Protein AF-A0A965WTC2-F1 (afdb_monomer)

Mean predicted aligned error: 6.06 Å

pLDDT: mean 88.78, std 12.08, range [40.94, 98.44]

Sequence (112 aa):
MHPSIHIETEVGKLRSVLLHRPGSELESLTPQFLESMLFEDIPFLESMQTEHDKFASTLRDRGAMVYYLTTLLEEVVEDALIHKVVADYLVDSSPLYSPSLKNIIKEYLYES

Solvent-accessible surface area (backbone atoms only — not comparable to full-atom values): 7037 Å² total; per-residue (Å²): 131,80,82,72,92,82,82,92,64,95,80,60,87,68,58,67,47,81,43,78,80,77,56,70,72,66,75,70,59,49,74,86,52,37,67,77,67,71,51,94,63,87,84,55,63,70,60,53,37,54,51,51,51,52,52,53,47,58,41,42,78,71,65,24,46,80,43,46,52,65,62,55,47,51,66,54,42,69,41,68,68,51,33,50,54,51,44,51,49,53,51,69,72,38,95,69,85,52,68,70,59,44,51,54,52,44,55,52,60,75,75,106

Foldseek 3Di:
DPPPDDDDDPPDQAAEDEDEQDDCVLVVDDPVCCVVVVPPDRDDNVVSNVVVVVVQVVCVVSNHHYHYPVVVVVVQCVPLVSQLVVLLVPLVPDPDPDPVVSVVSSVVSSVD

Nearest PDB structures (foldseek):
  4bof-assembly4_D-2  TM=9.206E-01  e=6.431E-08  Streptococcus pyogenes
  1rxx-assembly1_B  TM=8.103E-01  e=1.738E-04  Pseudomonas aeruginosa
  2aci-assembly2_D  TM=7.208E-01  e=9.928E-05  Pseudomonas aeruginosa
  2aci-assembly3_B  TM=7.972E-01  e=8.234E-04  Pseudomonas aeruginosa
  2abr-assembly1_B  TM=6.542E-01  e=7.737E-04  Pseudomonas aeruginosa

Structure (mmCIF, N/CA/C/O backbone):
data_AF-A0A965WTC2-F1
#
_entry.id   AF-A0A965WTC2-F1
#
loop_
_atom_site.group_PDB
_atom_site.id
_atom_site.type_symbol
_atom_site.label_atom_id
_atom_site.label_alt_id
_atom_site.label_comp_id
_atom_site.label_asym_id
_atom_site.label_entity_id
_atom_site.label_seq_id
_atom_site.pdbx_PDB_ins_code
_atom_site.Cartn_x
_atom_site.Cartn_y
_atom_site.Cartn_z
_atom_site.occupancy
_atom_site.B_iso_or_equiv
_atom_site.auth_seq_id
_atom_site.auth_comp_id
_atom_site.auth_asym_id
_atom_site.auth_atom_id
_atom_site.pdbx_PDB_model_num
ATOM 1 N N . MET A 1 1 ? -21.906 -12.384 -7.942 1.00 40.94 1 MET A N 1
ATOM 2 C CA . MET A 1 1 ? -22.088 -10.924 -7.791 1.00 40.94 1 MET A CA 1
ATOM 3 C C . MET A 1 1 ? -21.074 -10.460 -6.765 1.00 40.94 1 MET A C 1
ATOM 5 O O . MET A 1 1 ? -21.207 -10.849 -5.612 1.00 40.94 1 MET A O 1
ATOM 9 N N . HIS A 1 2 ? -20.044 -9.715 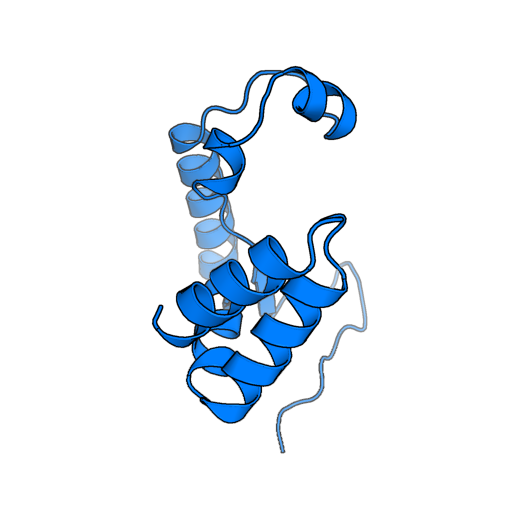-7.170 1.00 51.59 2 HIS A N 1
ATOM 10 C CA . HIS A 1 2 ? -19.239 -8.986 -6.191 1.00 51.59 2 HIS A CA 1
ATOM 11 C C . HIS A 1 2 ? -20.143 -7.926 -5.551 1.00 51.59 2 HIS A C 1
ATOM 13 O O . HIS A 1 2 ? -20.893 -7.277 -6.287 1.00 51.59 2 HIS A O 1
ATOM 19 N N . PRO A 1 3 ? -20.154 -7.772 -4.218 1.00 57.69 3 PRO A N 1
ATOM 20 C CA . PRO A 1 3 ? -20.878 -6.668 -3.613 1.00 57.69 3 PRO A CA 1
ATOM 21 C C . PRO A 1 3 ? -20.280 -5.367 -4.162 1.00 57.69 3 PRO A C 1
ATOM 23 O O . PRO A 1 3 ? -19.067 -5.173 -4.135 1.00 57.69 3 PRO A O 1
ATOM 26 N N . SER A 1 4 ? -21.129 -4.511 -4.726 1.00 79.19 4 SER A N 1
ATOM 27 C CA . SER A 1 4 ? -20.748 -3.175 -5.183 1.00 79.19 4 SER A CA 1
ATOM 28 C C . SER A 1 4 ? -20.109 -2.385 -4.040 1.00 79.19 4 SER A C 1
ATOM 30 O O . SER A 1 4 ? -20.543 -2.512 -2.892 1.00 79.19 4 SER A O 1
ATOM 32 N N . ILE A 1 5 ? -19.127 -1.534 -4.355 1.00 90.44 5 ILE A N 1
ATOM 33 C CA . ILE A 1 5 ? -18.597 -0.553 -3.399 1.00 90.44 5 ILE A CA 1
ATOM 34 C C . ILE A 1 5 ? -19.773 0.267 -2.863 1.00 90.44 5 ILE A C 1
ATOM 36 O O . ILE A 1 5 ? -20.585 0.779 -3.632 1.00 90.44 5 ILE A O 1
ATOM 40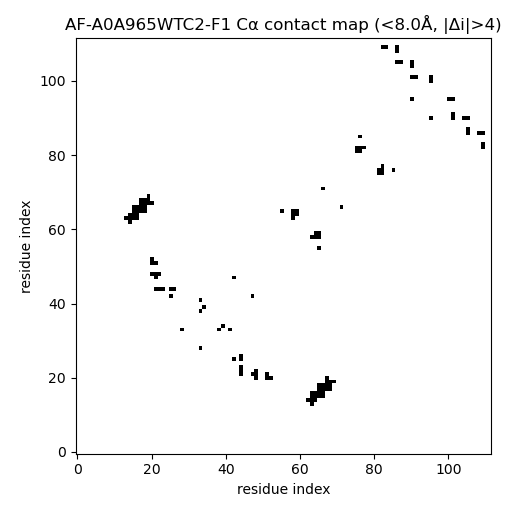 N N . HIS A 1 6 ? -19.881 0.349 -1.540 1.00 91.81 6 HIS A N 1
ATOM 41 C CA . HIS A 1 6 ? -21.024 0.948 -0.867 1.00 91.81 6 HIS A CA 1
ATOM 42 C C . HIS A 1 6 ? -20.544 1.942 0.189 1.00 91.81 6 HIS A C 1
ATOM 44 O O . HIS A 1 6 ? -20.116 1.553 1.277 1.00 91.81 6 HIS A O 1
ATOM 50 N N . ILE A 1 7 ? -20.589 3.225 -0.171 1.00 94.56 7 ILE A N 1
ATOM 51 C CA . ILE A 1 7 ? -20.133 4.352 0.644 1.00 94.56 7 ILE A CA 1
ATOM 52 C C . ILE A 1 7 ? -21.234 5.412 0.593 1.00 94.56 7 ILE A C 1
ATOM 54 O O . ILE A 1 7 ? -21.388 6.098 -0.411 1.00 94.56 7 ILE A O 1
ATOM 58 N N . GLU A 1 8 ? -22.027 5.515 1.658 1.00 94.44 8 GLU A N 1
ATOM 59 C CA . GLU A 1 8 ? -23.166 6.448 1.721 1.00 94.44 8 GLU A CA 1
ATOM 60 C C . GLU A 1 8 ? -22.914 7.638 2.656 1.00 94.44 8 GLU A C 1
ATOM 62 O O . GLU A 1 8 ? -23.603 8.651 2.577 1.00 94.44 8 GLU A O 1
ATOM 67 N N . THR A 1 9 ? -21.939 7.523 3.563 1.00 95.75 9 THR A N 1
ATOM 68 C CA . THR A 1 9 ? -21.664 8.527 4.601 1.00 95.75 9 THR A CA 1
ATOM 69 C C . THR A 1 9 ? -20.181 8.558 4.953 1.00 95.75 9 THR A C 1
ATOM 71 O O . THR A 1 9 ? -19.538 7.509 4.934 1.00 95.75 9 THR A O 1
ATOM 74 N N . GLU A 1 10 ? -19.682 9.706 5.409 1.00 96.00 10 GLU A N 1
ATOM 75 C CA . GLU A 1 10 ? -18.308 9.860 5.920 1.00 96.00 10 GLU A CA 1
ATOM 76 C C . GLU A 1 10 ? -18.165 9.541 7.422 1.00 96.00 10 GLU A C 1
ATOM 78 O O . GLU A 1 10 ? -17.058 9.337 7.910 1.00 96.00 10 GLU A O 1
ATOM 83 N N . VAL A 1 11 ? -19.279 9.477 8.165 1.00 95.56 11 VAL A N 1
ATOM 84 C CA . VAL A 1 11 ? -19.296 9.312 9.638 1.00 95.56 11 VAL A CA 1
ATOM 85 C C . VAL A 1 11 ? -19.970 8.024 10.122 1.00 95.56 11 VAL A C 1
ATOM 87 O O . VAL A 1 11 ? -19.983 7.735 11.318 1.00 95.56 11 VAL A O 1
ATOM 90 N N . GLY A 1 12 ? -20.574 7.257 9.213 1.00 94.38 12 GLY A N 1
ATOM 91 C CA . GLY A 1 12 ? -21.220 5.987 9.528 1.00 94.38 12 GLY A CA 1
ATOM 92 C C . GLY A 1 12 ? -20.225 4.906 9.952 1.00 94.38 12 GLY A C 1
ATOM 93 O O . GLY A 1 12 ? -19.007 5.069 9.890 1.00 94.38 12 GLY A O 1
ATOM 94 N N . LYS A 1 13 ? -20.748 3.755 10.388 1.00 95.19 13 LYS A N 1
ATOM 95 C CA . LYS A 1 13 ? -19.902 2.639 10.826 1.00 95.19 13 LYS A CA 1
ATOM 96 C C . LYS A 1 13 ? -19.040 2.130 9.665 1.00 95.19 13 LYS A C 1
ATOM 98 O O . LYS A 1 13 ? -19.559 1.527 8.728 1.00 95.19 13 LYS A O 1
ATOM 103 N N . LEU A 1 14 ? -17.725 2.305 9.779 1.00 96.56 14 LEU A N 1
ATOM 104 C CA . LEU A 1 14 ? -16.754 1.792 8.817 1.00 96.56 14 LEU A CA 1
ATOM 105 C C . LEU A 1 14 ? -16.770 0.256 8.810 1.00 96.56 14 LEU A C 1
ATOM 107 O O . LEU A 1 14 ? -16.563 -0.381 9.843 1.00 96.56 14 LEU A O 1
ATOM 111 N N . ARG A 1 15 ? -17.036 -0.340 7.643 1.00 96.06 15 ARG A N 1
ATOM 112 C CA . ARG A 1 15 ? -17.078 -1.805 7.457 1.00 96.06 15 ARG A CA 1
ATOM 113 C C . ARG A 1 15 ? -15.821 -2.336 6.776 1.00 96.06 15 ARG A C 1
ATOM 115 O O . ARG A 1 15 ? -15.348 -3.415 7.121 1.00 96.06 15 ARG A O 1
ATOM 122 N N . SER A 1 16 ? -15.286 -1.574 5.830 1.00 96.31 16 SER A N 1
ATOM 123 C CA . SER A 1 16 ? -14.124 -1.936 5.026 1.00 96.31 16 SER A CA 1
ATOM 124 C C . SER A 1 16 ? -13.321 -0.691 4.692 1.00 96.31 16 SER A C 1
ATOM 126 O O . SER A 1 16 ? -13.903 0.376 4.503 1.00 96.31 16 SER A O 1
ATOM 128 N N . VAL A 1 17 ? -12.004 -0.831 4.613 1.00 97.06 17 VAL A N 1
ATOM 129 C CA . VAL A 1 17 ? -11.076 0.256 4.298 1.00 97.06 17 VAL A CA 1
ATOM 130 C C . VAL A 1 17 ? -9.907 -0.287 3.489 1.00 97.06 17 VAL A C 1
ATOM 132 O O . VAL A 1 17 ? -9.444 -1.398 3.744 1.00 97.06 17 VAL A O 1
ATOM 135 N N . LEU A 1 18 ? -9.450 0.492 2.513 1.00 97.50 18 LEU A N 1
ATOM 136 C CA . LEU A 1 18 ? -8.260 0.210 1.720 1.00 97.50 18 LEU A CA 1
ATOM 137 C C . LEU A 1 18 ? -7.121 1.103 2.209 1.00 97.50 18 LEU A C 1
ATOM 139 O O . LEU A 1 18 ? -7.292 2.319 2.276 1.00 97.50 18 LEU A O 1
ATOM 143 N N . LEU A 1 19 ? -5.984 0.504 2.546 1.00 98.12 19 LEU A N 1
ATOM 144 C CA . LEU A 1 19 ? -4.777 1.198 2.983 1.00 98.12 19 LEU A CA 1
ATOM 145 C C . LEU A 1 19 ? -3.606 0.880 2.047 1.00 98.12 19 LEU A C 1
ATOM 147 O O . LEU A 1 19 ? -3.554 -0.186 1.436 1.00 98.12 19 LEU A O 1
ATOM 151 N N . HIS A 1 20 ? -2.633 1.782 1.976 1.00 96.94 20 HIS A N 1
ATOM 152 C CA . HIS A 1 20 ? -1.327 1.522 1.373 1.00 96.94 20 HIS A CA 1
ATOM 153 C C . HIS A 1 20 ? -0.279 1.594 2.478 1.00 96.94 20 HIS A C 1
ATOM 155 O O . HIS A 1 20 ? -0.125 2.640 3.109 1.00 96.94 20 HIS A O 1
ATOM 161 N N . ARG A 1 21 ? 0.397 0.474 2.755 1.00 95.81 21 ARG A N 1
ATOM 162 C CA . ARG A 1 21 ? 1.456 0.441 3.768 1.00 95.81 21 ARG A CA 1
ATOM 163 C C . ARG A 1 21 ? 2.720 1.047 3.153 1.00 95.81 21 ARG A C 1
ATOM 165 O O . ARG A 1 21 ? 3.128 0.553 2.107 1.00 95.81 21 ARG A O 1
ATOM 172 N N . PRO A 1 22 ? 3.361 2.037 3.798 1.00 92.88 22 PRO A N 1
ATOM 173 C CA . PRO A 1 22 ? 4.615 2.592 3.303 1.00 92.88 22 PRO A CA 1
ATOM 174 C C . PRO A 1 22 ? 5.690 1.515 3.106 1.00 92.88 22 PRO A C 1
ATOM 176 O O . PRO A 1 22 ? 5.948 0.718 4.018 1.00 92.88 22 PRO A O 1
ATOM 179 N N . GLY A 1 23 ? 6.322 1.500 1.938 1.00 91.38 23 GLY A N 1
ATOM 180 C CA . GLY A 1 23 ? 7.388 0.571 1.567 1.00 91.38 23 GLY A CA 1
ATOM 181 C C . GLY A 1 23 ? 8.680 1.266 1.130 1.00 91.38 23 GLY A C 1
ATOM 182 O O . GLY A 1 23 ? 8.937 2.431 1.448 1.00 91.38 23 GLY A O 1
ATOM 183 N N . SER A 1 24 ? 9.513 0.524 0.397 1.00 87.75 24 SER A N 1
ATOM 184 C CA . SER A 1 24 ? 10.816 0.982 -0.106 1.00 87.75 24 SER A CA 1
ATOM 185 C C . SER A 1 24 ? 10.717 2.139 -1.105 1.00 87.75 24 SER A C 1
ATOM 187 O O . SER A 1 24 ? 11.722 2.797 -1.389 1.00 87.75 24 SER A O 1
ATOM 189 N N . GLU A 1 25 ? 9.517 2.465 -1.594 1.00 85.56 25 GLU A N 1
ATOM 190 C CA . GLU A 1 25 ? 9.282 3.683 -2.365 1.00 85.56 25 GLU A CA 1
ATOM 191 C C . GLU A 1 25 ? 9.703 4.942 -1.594 1.00 85.56 25 GLU A C 1
ATOM 193 O O . GLU A 1 25 ? 10.182 5.894 -2.209 1.00 85.56 25 GLU A O 1
ATOM 198 N N . LEU A 1 26 ? 9.605 4.928 -0.258 1.00 80.62 26 LEU A N 1
ATOM 199 C CA . LEU A 1 26 ? 10.042 6.046 0.578 1.00 80.62 26 LEU A CA 1
ATOM 200 C C . LEU A 1 26 ? 11.567 6.141 0.706 1.00 80.62 26 LEU A C 1
ATOM 202 O O . LEU A 1 26 ? 12.090 7.237 0.885 1.00 80.62 26 LEU A O 1
ATOM 206 N N . GLU A 1 27 ? 12.294 5.029 0.570 1.00 77.38 27 GLU A N 1
ATOM 207 C CA . GLU A 1 27 ? 13.767 5.030 0.560 1.00 77.38 27 GLU A CA 1
ATOM 208 C C . GLU A 1 27 ? 14.325 5.609 -0.745 1.00 77.38 27 GLU A C 1
ATOM 210 O O . GLU A 1 27 ? 15.431 6.145 -0.780 1.00 77.38 27 GLU A O 1
ATOM 215 N N . SER A 1 28 ? 13.539 5.534 -1.821 1.00 74.31 28 SER A N 1
ATOM 216 C CA . SER A 1 28 ? 13.895 6.073 -3.138 1.00 74.31 28 SER A CA 1
ATOM 217 C C . SER A 1 28 ? 13.653 7.586 -3.253 1.00 74.31 28 SER A C 1
ATOM 219 O O . SER A 1 28 ? 13.950 8.187 -4.291 1.00 74.31 28 SER A O 1
ATOM 221 N N . LEU A 1 29 ? 13.123 8.228 -2.204 1.00 71.50 29 LEU A N 1
ATOM 222 C CA . LEU A 1 29 ? 12.867 9.664 -2.186 1.00 71.50 29 LEU A CA 1
ATOM 223 C C . LEU A 1 29 ? 14.165 10.450 -2.014 1.00 71.50 29 LEU A C 1
ATOM 225 O O . LEU A 1 29 ? 14.765 10.506 -0.944 1.00 71.50 29 LEU A O 1
ATOM 229 N N . THR A 1 30 ? 14.586 11.127 -3.078 1.00 68.81 30 THR A N 1
ATOM 230 C CA . THR A 1 30 ? 15.670 12.113 -2.989 1.00 68.81 30 THR A CA 1
ATOM 231 C C . THR A 1 30 ? 15.157 13.443 -2.412 1.00 68.81 30 THR A C 1
ATOM 233 O O . THR A 1 30 ? 13.995 13.781 -2.655 1.00 68.81 30 THR A O 1
ATOM 236 N N . PRO A 1 31 ? 16.001 14.260 -1.749 1.00 65.94 31 PRO A N 1
ATOM 237 C CA . PRO A 1 31 ? 15.585 15.514 -1.102 1.00 65.94 31 PRO A CA 1
ATOM 238 C C . PRO A 1 31 ? 14.793 16.484 -1.989 1.00 65.94 31 PRO A C 1
ATOM 240 O O . PRO A 1 31 ? 13.820 17.077 -1.543 1.00 65.94 31 PRO A O 1
ATOM 243 N N . GLN A 1 32 ? 15.144 16.579 -3.272 1.00 64.94 32 GLN A N 1
ATOM 244 C CA . GLN A 1 32 ? 14.434 17.398 -4.265 1.00 64.94 32 GLN A CA 1
ATOM 245 C C . GLN A 1 32 ? 12.969 16.975 -4.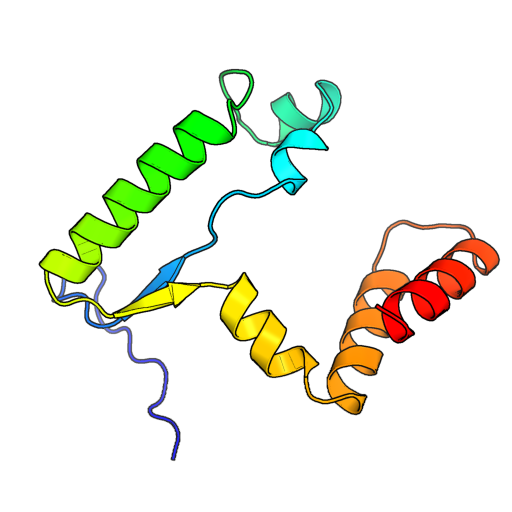509 1.00 64.94 32 GLN A C 1
ATOM 247 O O . GLN A 1 32 ? 12.174 17.787 -4.968 1.00 64.94 32 GLN A O 1
ATOM 252 N N . PHE A 1 33 ? 12.604 15.721 -4.213 1.00 64.88 33 PHE A N 1
ATOM 253 C CA . PHE A 1 33 ? 11.224 15.233 -4.301 1.00 64.88 33 PHE A CA 1
ATOM 254 C C . PHE A 1 33 ? 10.477 15.342 -2.963 1.00 64.88 33 PHE A C 1
ATOM 256 O O . PHE A 1 33 ? 9.252 15.451 -2.980 1.00 64.88 33 PHE A O 1
ATOM 263 N N . LEU A 1 34 ? 11.182 15.385 -1.822 1.00 63.53 34 LEU A N 1
ATOM 264 C CA . LEU A 1 34 ? 10.566 15.519 -0.492 1.00 63.53 34 LEU A CA 1
ATOM 265 C C . LEU A 1 34 ? 9.764 16.820 -0.350 1.00 63.53 34 LEU A C 1
ATOM 267 O O . LEU A 1 34 ? 8.619 16.771 0.095 1.00 63.53 34 LEU A O 1
ATOM 271 N N . GLU A 1 35 ? 10.306 17.953 -0.817 1.00 62.34 35 GLU A N 1
ATOM 272 C CA . GLU A 1 35 ? 9.595 19.245 -0.794 1.00 62.34 35 GLU A CA 1
ATOM 273 C C . GLU A 1 35 ? 8.293 19.201 -1.612 1.00 62.34 35 GLU A C 1
ATOM 275 O O . GLU A 1 35 ? 7.270 19.743 -1.198 1.00 62.34 35 GLU A O 1
ATOM 280 N N . SER A 1 36 ? 8.294 18.504 -2.754 1.00 62.94 36 SER A N 1
ATOM 281 C CA . SER A 1 36 ? 7.091 18.348 -3.585 1.00 62.94 36 SER A CA 1
ATOM 282 C C . SER A 1 36 ? 6.059 17.373 -3.012 1.00 62.94 36 SER A C 1
ATOM 284 O O . SER A 1 36 ? 4.893 17.426 -3.397 1.00 62.94 36 SER A O 1
ATOM 286 N N . MET A 1 37 ? 6.472 16.502 -2.088 1.00 64.12 37 MET A N 1
ATOM 287 C CA . MET A 1 37 ? 5.597 15.543 -1.411 1.00 64.12 37 MET A CA 1
ATOM 288 C C . MET A 1 37 ? 5.002 16.084 -0.105 1.00 64.12 37 MET A C 1
ATOM 290 O O . MET A 1 37 ? 4.307 15.345 0.588 1.00 64.12 37 MET A O 1
ATOM 294 N N . LEU A 1 38 ? 5.227 17.370 0.206 1.00 66.31 38 LEU A N 1
ATOM 295 C CA . LEU A 1 38 ? 4.713 18.047 1.403 1.00 66.31 38 LEU A CA 1
ATOM 296 C C . LEU A 1 38 ? 5.142 17.371 2.720 1.00 66.31 38 LEU A C 1
ATOM 298 O O . LEU A 1 38 ? 4.461 17.511 3.735 1.00 66.31 38 LEU A O 1
ATOM 302 N N . PHE A 1 39 ? 6.262 16.642 2.720 1.00 67.62 39 PHE A N 1
ATOM 303 C CA . PHE A 1 39 ? 6.836 16.117 3.955 1.00 67.62 39 PHE A CA 1
ATOM 304 C C . PHE A 1 39 ? 7.556 17.243 4.699 1.00 67.62 39 PHE A C 1
ATOM 306 O O . PHE A 1 39 ? 8.437 17.895 4.143 1.00 67.62 39 PHE A O 1
ATOM 313 N N . GLU A 1 40 ? 7.178 17.462 5.959 1.00 65.38 40 GLU A N 1
ATOM 314 C CA . GLU A 1 40 ? 7.819 18.461 6.824 1.00 65.38 40 GLU A CA 1
ATOM 315 C C . GLU A 1 40 ? 9.224 18.023 7.279 1.00 65.38 40 GLU A C 1
ATOM 317 O O . GLU A 1 40 ? 10.069 18.875 7.533 1.00 65.38 40 GLU A O 1
ATOM 322 N N . ASP A 1 41 ? 9.484 16.710 7.328 1.00 70.44 41 ASP A N 1
ATOM 323 C CA . ASP A 1 41 ? 10.748 16.104 7.760 1.00 70.44 41 ASP A CA 1
ATOM 324 C C . ASP A 1 41 ? 11.087 14.838 6.950 1.00 70.44 41 ASP A C 1
ATOM 326 O O . ASP A 1 41 ? 10.243 14.273 6.249 1.00 70.44 41 ASP A O 1
ATOM 330 N N . ILE A 1 42 ? 12.339 14.371 7.051 1.00 71.62 42 ILE A N 1
ATOM 331 C CA . ILE A 1 42 ? 12.803 13.153 6.368 1.00 71.62 42 ILE A CA 1
ATOM 332 C C . ILE A 1 42 ? 12.028 11.931 6.901 1.00 71.62 42 ILE A C 1
ATOM 334 O O . ILE A 1 42 ? 12.079 11.657 8.104 1.00 71.62 42 ILE A O 1
ATOM 338 N N . PRO A 1 43 ? 11.353 11.155 6.032 1.00 72.75 43 PRO A N 1
ATOM 339 C CA . PRO A 1 43 ? 10.583 9.994 6.455 1.00 72.75 43 PRO A CA 1
ATOM 340 C C . PRO A 1 43 ? 11.498 8.900 7.016 1.00 72.75 43 PRO A C 1
ATOM 342 O O . PRO A 1 43 ? 12.436 8.452 6.357 1.00 72.75 43 PRO A O 1
ATOM 345 N N . PHE A 1 44 ? 11.199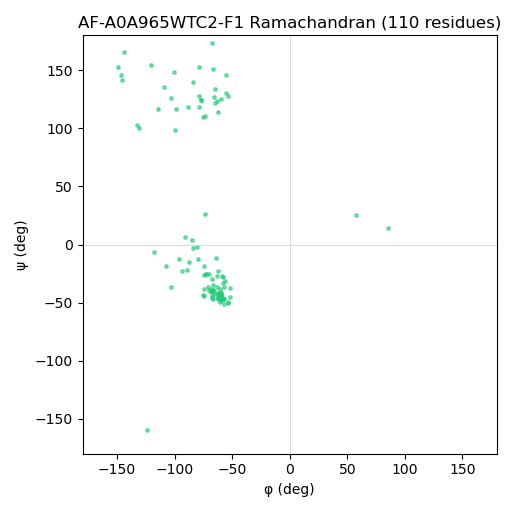 8.422 8.227 1.00 85.31 44 PHE A N 1
ATOM 346 C CA . PHE A 1 44 ? 11.839 7.235 8.792 1.00 85.31 44 PHE A CA 1
ATOM 347 C C . PHE A 1 44 ? 10.924 6.020 8.613 1.00 85.31 44 PHE A C 1
ATOM 349 O O . PHE A 1 44 ? 9.978 5.819 9.382 1.00 85.31 44 PHE A O 1
ATOM 356 N N . LEU A 1 45 ? 11.208 5.224 7.575 1.00 87.94 45 LEU A N 1
ATOM 357 C CA . LEU A 1 45 ? 10.332 4.153 7.090 1.00 87.94 45 LEU A CA 1
ATOM 358 C C . LEU A 1 45 ? 9.896 3.180 8.195 1.00 87.94 45 LEU A C 1
ATOM 360 O O . LEU A 1 45 ? 8.711 2.873 8.297 1.00 87.94 45 LEU A O 1
ATOM 364 N N . GLU A 1 46 ? 10.816 2.736 9.054 1.00 90.81 46 GLU A N 1
ATOM 365 C CA . GLU A 1 46 ? 10.505 1.791 10.137 1.00 90.81 46 GLU A CA 1
ATOM 366 C C . GLU A 1 46 ? 9.473 2.359 11.126 1.00 90.81 46 GLU A C 1
ATOM 368 O O . GLU A 1 46 ? 8.516 1.676 11.510 1.00 90.81 46 GLU A O 1
ATOM 373 N N . SER A 1 47 ? 9.615 3.632 11.510 1.00 90.50 47 SER A N 1
ATOM 374 C CA . SER A 1 47 ? 8.645 4.282 12.397 1.00 90.50 47 SER A CA 1
ATOM 375 C C . SER A 1 47 ? 7.303 4.489 11.702 1.00 90.50 47 SER A C 1
ATOM 377 O O . SER A 1 47 ? 6.265 4.223 12.307 1.00 90.50 47 SER A O 1
ATOM 379 N N . MET A 1 48 ? 7.303 4.896 10.429 1.00 91.12 48 MET A N 1
ATOM 380 C CA . MET A 1 48 ? 6.069 5.073 9.652 1.00 91.12 48 MET A CA 1
ATOM 381 C C . MET A 1 48 ? 5.309 3.756 9.489 1.00 91.12 48 MET A C 1
ATOM 383 O O . MET A 1 48 ? 4.092 3.715 9.652 1.00 91.12 48 MET A O 1
ATOM 387 N N . GLN A 1 49 ? 6.023 2.663 9.225 1.00 95.00 49 GLN A N 1
ATOM 388 C CA . GLN A 1 49 ? 5.449 1.323 9.177 1.00 95.00 49 GLN A CA 1
ATOM 389 C C . GLN A 1 49 ? 4.870 0.913 10.531 1.00 95.00 49 GLN A C 1
ATOM 391 O O . GLN A 1 49 ? 3.734 0.452 10.595 1.00 95.00 49 GLN A O 1
ATOM 396 N N . THR A 1 50 ? 5.608 1.145 11.618 1.00 96.25 50 THR A N 1
ATOM 397 C CA . THR A 1 50 ? 5.141 0.850 12.979 1.00 96.25 50 THR A CA 1
ATOM 398 C C . THR A 1 50 ? 3.860 1.616 13.320 1.00 96.25 50 THR A C 1
ATOM 400 O O . THR A 1 50 ? 2.932 1.058 13.911 1.00 96.25 50 THR A O 1
ATOM 403 N N . GLU A 1 51 ? 3.787 2.897 12.968 1.00 95.56 51 GLU A N 1
ATOM 404 C CA . GLU A 1 51 ? 2.599 3.724 13.182 1.00 95.56 51 GLU A CA 1
ATOM 405 C C . GLU A 1 51 ? 1.425 3.275 12.305 1.00 95.56 51 GLU A C 1
ATOM 407 O O . GLU A 1 51 ? 0.314 3.081 12.807 1.00 95.56 51 GLU A O 1
ATOM 412 N N . HIS A 1 52 ? 1.679 3.020 11.021 1.00 97.25 52 HIS A N 1
ATOM 413 C CA . HIS A 1 52 ? 0.677 2.517 10.088 1.00 97.25 52 HIS A CA 1
ATOM 414 C C . HIS A 1 52 ? 0.107 1.162 10.544 1.00 97.25 52 HIS A C 1
ATOM 416 O O . HIS A 1 52 ? -1.104 0.933 10.481 1.00 97.25 52 HIS A O 1
ATOM 422 N N . ASP A 1 53 ? 0.947 0.258 11.047 1.00 97.94 53 ASP A N 1
ATOM 423 C CA . ASP A 1 53 ? 0.522 -1.058 11.530 1.00 97.94 53 ASP A CA 1
ATOM 424 C C . ASP A 1 53 ? -0.347 -0.938 12.791 1.00 97.94 53 ASP A C 1
ATOM 426 O O . ASP A 1 53 ? -1.375 -1.618 12.903 1.00 97.94 53 ASP A O 1
ATOM 430 N N . LYS A 1 54 ? -0.016 -0.008 13.699 1.00 98.38 54 LYS A N 1
ATOM 431 C CA . LYS A 1 54 ? -0.873 0.335 14.850 1.00 98.38 54 LYS A CA 1
ATOM 432 C C . LYS A 1 54 ? -2.218 0.906 14.402 1.00 98.38 54 LYS A C 1
ATOM 434 O O . LYS A 1 54 ? -3.254 0.518 14.950 1.00 98.38 54 LYS A O 1
ATOM 439 N N . PHE A 1 55 ? -2.223 1.791 13.408 1.00 98.25 55 PHE A N 1
ATOM 440 C CA . PHE A 1 55 ? -3.448 2.346 12.833 1.00 98.25 55 PHE A CA 1
ATOM 441 C C . PHE A 1 55 ? -4.331 1.249 12.222 1.00 98.25 55 PHE A C 1
ATOM 443 O O . PHE A 1 55 ? -5.507 1.130 12.573 1.00 98.25 55 PHE A O 1
ATOM 450 N N . ALA A 1 56 ? -3.757 0.376 11.394 1.00 98.44 56 ALA A N 1
ATOM 451 C CA . ALA A 1 56 ? -4.469 -0.749 10.800 1.00 98.44 56 ALA A CA 1
ATOM 452 C C . ALA A 1 56 ? -5.019 -1.714 11.868 1.00 98.44 56 ALA A C 1
ATOM 454 O O . ALA A 1 56 ? -6.179 -2.121 11.780 1.00 98.44 56 ALA A O 1
ATOM 455 N N . SER A 1 57 ? -4.236 -2.043 12.905 1.00 98.38 57 SER A N 1
ATOM 456 C CA . SER A 1 57 ? -4.708 -2.854 14.042 1.00 98.38 57 SER A CA 1
ATOM 457 C C . SER A 1 57 ? -5.907 -2.205 14.725 1.00 98.38 57 SER A C 1
ATOM 459 O O . SER A 1 57 ? -6.941 -2.836 14.897 1.00 98.38 57 SER A O 1
ATOM 461 N N . THR A 1 58 ? -5.814 -0.906 15.001 1.00 98.44 58 THR A N 1
ATOM 462 C CA . THR A 1 58 ? -6.868 -0.124 15.653 1.00 98.44 58 THR A CA 1
ATOM 463 C C . THR A 1 58 ? -8.198 -0.147 14.880 1.00 98.44 58 THR A C 1
ATOM 465 O O . THR A 1 58 ? -9.273 -0.099 15.488 1.00 98.44 58 THR A O 1
ATOM 468 N N . LEU A 1 59 ? -8.150 -0.219 13.546 1.00 98.19 59 LEU A N 1
ATOM 469 C CA . LEU A 1 59 ? -9.334 -0.370 12.691 1.00 98.19 59 LEU A CA 1
ATOM 470 C C . LEU A 1 59 ? -9.894 -1.797 12.735 1.00 98.19 59 LEU A C 1
ATOM 472 O O . LEU A 1 59 ? -11.110 -1.970 12.869 1.00 98.19 59 LEU A O 1
ATOM 476 N N . ARG A 1 60 ? -9.020 -2.812 12.682 1.00 98.25 60 ARG A N 1
ATOM 477 C CA . ARG A 1 60 ? -9.411 -4.229 12.798 1.00 98.25 60 ARG A CA 1
ATOM 478 C C . ARG A 1 60 ? -10.060 -4.526 14.146 1.00 98.25 60 ARG A C 1
ATOM 480 O O . ARG A 1 60 ? -11.115 -5.153 14.181 1.00 98.25 60 ARG A O 1
ATOM 487 N N . ASP A 1 61 ? -9.502 -3.995 15.229 1.00 98.31 61 ASP A N 1
ATOM 488 C CA . ASP A 1 61 ? -10.021 -4.153 16.593 1.00 98.31 61 ASP A CA 1
ATOM 489 C C . ASP A 1 61 ? -11.420 -3.533 16.752 1.00 98.31 61 ASP A C 1
ATOM 491 O O . ASP A 1 61 ? -12.237 -3.994 17.549 1.00 98.31 61 ASP A O 1
ATOM 495 N N . ARG A 1 62 ? -11.741 -2.512 15.944 1.00 97.50 62 ARG A N 1
ATOM 496 C CA . ARG A 1 62 ? -13.087 -1.917 15.851 1.00 97.50 62 ARG A CA 1
ATOM 497 C C . ARG A 1 62 ? -14.026 -2.650 14.883 1.00 97.50 62 ARG A C 1
ATOM 499 O O . ARG A 1 62 ? -15.169 -2.223 14.699 1.00 97.50 62 ARG A O 1
ATOM 506 N N . GLY A 1 63 ? -13.580 -3.761 14.301 1.00 96.94 63 GLY A N 1
ATOM 507 C CA . GLY A 1 63 ? -14.364 -4.634 13.429 1.00 96.94 63 GLY A CA 1
ATOM 508 C C . GLY A 1 63 ? -14.398 -4.220 11.956 1.00 96.94 63 GLY A C 1
ATOM 509 O O . GLY A 1 63 ? -15.254 -4.721 11.225 1.00 96.94 63 GLY A O 1
ATOM 510 N N . ALA A 1 64 ? -13.519 -3.315 11.511 1.00 97.81 64 ALA A N 1
ATOM 511 C CA . ALA A 1 64 ? -13.387 -2.980 10.095 1.00 97.81 64 ALA A CA 1
ATOM 512 C C . ALA A 1 64 ? -12.464 -3.980 9.375 1.00 97.81 64 ALA A C 1
ATOM 514 O O . ALA A 1 64 ? -11.415 -4.365 9.891 1.00 97.81 64 ALA A O 1
ATOM 515 N N . MET A 1 65 ? -12.829 -4.369 8.153 1.00 97.75 65 MET A N 1
ATOM 516 C CA . MET A 1 65 ? -11.959 -5.152 7.272 1.00 97.75 65 MET A CA 1
ATOM 517 C C . MET A 1 65 ? -10.924 -4.233 6.624 1.00 97.75 65 MET A C 1
ATOM 519 O O . MET A 1 65 ? -11.288 -3.306 5.901 1.00 97.75 65 MET A O 1
ATOM 523 N N . VAL A 1 66 ? -9.644 -4.488 6.885 1.0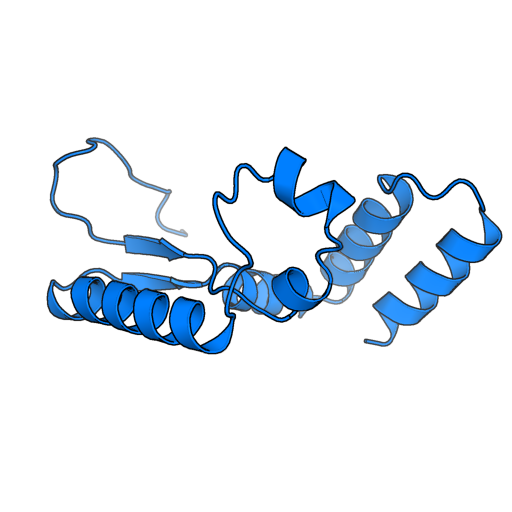0 98.12 66 VAL A N 1
ATOM 524 C CA . VAL A 1 66 ? -8.531 -3.721 6.313 1.00 98.12 66 VAL A CA 1
ATOM 525 C C . VAL A 1 66 ? -7.961 -4.474 5.118 1.00 98.12 66 VAL A C 1
ATOM 527 O O . VAL A 1 66 ? -7.422 -5.567 5.291 1.00 98.12 66 VAL A O 1
ATOM 530 N N . TYR A 1 67 ? -8.055 -3.866 3.941 1.00 97.81 67 TYR A N 1
ATOM 531 C CA . TYR A 1 67 ? -7.434 -4.317 2.699 1.00 97.81 67 TYR A CA 1
ATOM 532 C C . TYR A 1 67 ? -6.160 -3.516 2.430 1.00 97.81 67 TYR A C 1
ATOM 534 O O . TYR A 1 67 ? -6.096 -2.333 2.773 1.00 97.81 67 TYR A O 1
ATOM 542 N N . TYR A 1 68 ? -5.174 -4.140 1.789 1.00 98.06 68 TYR A N 1
ATOM 543 C CA . TYR A 1 68 ? -3.962 -3.462 1.335 1.00 98.06 68 TYR A CA 1
ATOM 544 C C . TYR A 1 68 ? -3.935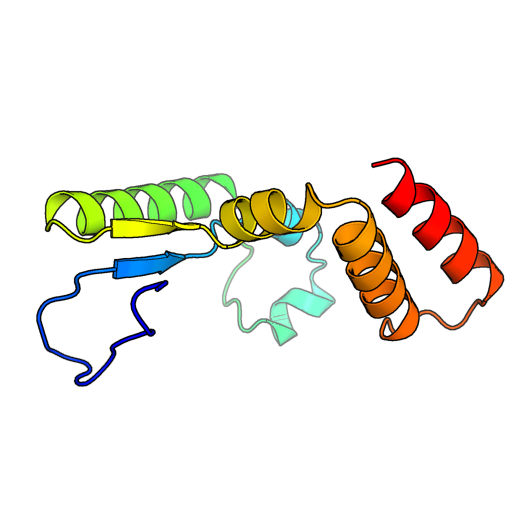 -3.350 -0.183 1.00 98.06 68 TYR A C 1
ATOM 546 O O . TYR A 1 68 ? -4.213 -4.323 -0.880 1.00 98.06 68 TYR A O 1
ATOM 554 N N . LEU A 1 69 ? -3.574 -2.166 -0.682 1.00 96.81 69 LEU A N 1
ATOM 555 C CA . LEU A 1 69 ? -3.466 -1.897 -2.114 1.00 96.81 69 LEU A CA 1
ATOM 556 C C . LEU A 1 69 ? -2.474 -2.840 -2.797 1.00 96.81 69 LEU A C 1
ATOM 558 O O . LEU A 1 69 ? -2.803 -3.396 -3.837 1.00 96.81 69 LEU A O 1
ATOM 562 N N . THR A 1 70 ? -1.295 -3.037 -2.205 1.00 94.69 70 THR A N 1
ATOM 563 C CA . THR A 1 70 ? -0.252 -3.910 -2.760 1.00 94.69 70 THR A CA 1
ATOM 564 C C . THR A 1 70 ? -0.729 -5.352 -2.859 1.00 94.69 70 THR A C 1
ATOM 566 O O . THR A 1 70 ? -0.622 -5.937 -3.923 1.00 94.69 70 THR A O 1
ATOM 569 N N . THR A 1 71 ? -1.367 -5.879 -1.810 1.00 96.31 71 THR A N 1
ATOM 570 C CA . THR A 1 71 ? -1.927 -7.238 -1.812 1.00 96.31 71 THR A CA 1
ATOM 571 C C . THR A 1 71 ? -3.003 -7.414 -2.881 1.00 96.31 71 THR A C 1
ATOM 573 O O . THR A 1 71 ? -2.976 -8.383 -3.626 1.00 96.31 71 THR A O 1
ATOM 576 N N . LEU A 1 72 ? -3.932 -6.462 -3.011 1.00 95.62 72 LEU A N 1
ATOM 577 C CA . LEU A 1 72 ? -4.955 -6.540 -4.059 1.00 95.62 72 LEU A CA 1
ATOM 578 C C . LEU A 1 72 ? -4.355 -6.398 -5.463 1.00 95.62 72 LEU A C 1
ATOM 580 O O . LEU A 1 72 ? -4.854 -7.004 -6.405 1.00 95.62 72 LEU A O 1
ATOM 584 N N . LEU A 1 73 ? -3.311 -5.582 -5.621 1.00 93.56 73 LEU A N 1
ATOM 585 C CA . LEU A 1 73 ? -2.615 -5.449 -6.895 1.00 93.56 73 LEU A CA 1
ATOM 586 C C . LEU A 1 73 ? -1.883 -6.745 -7.255 1.00 93.56 73 LEU A C 1
ATOM 588 O O . LEU A 1 73 ? -2.003 -7.176 -8.395 1.00 93.56 73 LEU A O 1
ATOM 592 N N . GLU A 1 74 ? -1.192 -7.366 -6.295 1.00 94.25 74 GLU A N 1
ATOM 593 C CA . GLU A 1 74 ? -0.548 -8.679 -6.433 1.00 94.25 74 GLU A CA 1
ATOM 594 C C . GLU A 1 74 ? -1.559 -9.725 -6.916 1.00 94.25 74 GLU A C 1
ATOM 596 O O . GLU A 1 74 ? -1.337 -10.343 -7.953 1.00 94.25 74 GLU A O 1
ATOM 601 N N . GLU A 1 75 ? -2.720 -9.827 -6.262 1.00 95.44 75 GLU A N 1
ATOM 602 C CA . GLU A 1 75 ? -3.810 -10.729 -6.671 1.00 95.44 75 GLU A CA 1
ATOM 603 C C . GLU A 1 75 ? -4.294 -10.470 -8.112 1.00 95.44 75 GLU A C 1
ATOM 605 O O . GLU A 1 75 ? -4.651 -11.396 -8.837 1.00 95.44 75 GLU A O 1
ATOM 610 N N . VAL A 1 76 ? -4.322 -9.208 -8.551 1.00 93.81 76 VAL A N 1
ATOM 611 C CA . VAL A 1 76 ? -4.764 -8.835 -9.904 1.00 93.81 76 VAL A CA 1
ATOM 612 C C . VAL A 1 76 ? -3.713 -9.177 -10.963 1.00 93.81 76 VAL A C 1
ATOM 614 O O . VAL A 1 76 ? -4.077 -9.597 -12.064 1.00 93.81 76 VAL A O 1
ATOM 617 N N . VAL A 1 77 ? -2.425 -8.994 -10.660 1.00 93.88 77 VAL A N 1
ATOM 618 C CA . VAL A 1 77 ? -1.328 -9.258 -11.609 1.00 93.88 77 VAL A CA 1
ATOM 619 C C . VAL A 1 77 ? -0.885 -10.724 -11.637 1.00 93.88 77 VAL A C 1
ATOM 621 O O . VAL A 1 77 ? -0.080 -11.088 -12.488 1.00 93.88 77 VAL A O 1
ATOM 624 N N . GLU A 1 78 ? -1.447 -11.598 -10.798 1.00 94.12 78 GLU A N 1
ATOM 625 C CA . GLU A 1 78 ? -1.313 -13.055 -10.974 1.00 94.12 78 GLU A CA 1
ATOM 626 C C . GLU A 1 78 ? -1.844 -13.524 -12.344 1.00 94.12 78 GLU A C 1
ATOM 628 O O . GLU A 1 78 ? -1.358 -14.511 -12.907 1.00 94.12 78 GLU A O 1
ATOM 633 N N . ASP A 1 79 ? -2.816 -12.809 -12.924 1.00 95.38 79 ASP A N 1
ATOM 634 C CA . ASP A 1 79 ? -3.230 -13.035 -14.307 1.00 95.38 79 ASP A CA 1
ATOM 635 C C . ASP A 1 79 ? -2.167 -12.487 -15.271 1.00 95.38 79 ASP A C 1
ATOM 637 O O . ASP A 1 79 ? -2.002 -11.279 -15.441 1.00 95.38 79 ASP A O 1
ATOM 641 N N . ALA A 1 80 ? -1.478 -13.394 -15.966 1.00 93.25 80 ALA A N 1
ATOM 642 C CA . ALA A 1 80 ? -0.392 -13.057 -16.884 1.00 93.25 80 ALA A CA 1
ATOM 643 C C . ALA A 1 80 ? -0.797 -12.109 -18.031 1.00 93.25 80 ALA A C 1
ATOM 645 O O . ALA A 1 80 ? 0.057 -11.393 -18.563 1.00 93.25 80 ALA A O 1
ATOM 646 N N . LEU A 1 81 ? -2.068 -12.096 -18.452 1.00 94.69 81 LEU A N 1
ATOM 647 C CA . LEU A 1 81 ? -2.549 -11.139 -19.451 1.00 94.69 81 LEU A CA 1
ATOM 648 C C . LEU A 1 81 ? -2.693 -9.751 -18.828 1.00 94.69 81 LEU A C 1
ATOM 650 O O . LEU A 1 81 ? -2.254 -8.770 -19.430 1.00 94.69 81 LEU A O 1
ATOM 654 N N . ILE A 1 82 ? -3.263 -9.669 -17.625 1.00 95.12 82 ILE A N 1
ATOM 655 C CA . ILE A 1 82 ? -3.406 -8.403 -16.897 1.00 95.12 82 ILE A CA 1
ATOM 656 C C . ILE A 1 82 ? -2.041 -7.843 -16.513 1.00 95.12 82 ILE A C 1
ATOM 658 O O . ILE A 1 82 ? -1.807 -6.654 -16.722 1.00 95.12 82 ILE A O 1
ATOM 662 N N . HIS A 1 83 ? -1.120 -8.686 -16.047 1.00 95.19 83 HIS A N 1
ATOM 663 C CA . HIS A 1 83 ? 0.243 -8.279 -15.727 1.00 95.19 83 HIS A CA 1
ATOM 664 C C . HIS A 1 83 ? 0.905 -7.573 -16.915 1.00 95.19 83 HIS A C 1
ATOM 666 O O . HIS A 1 83 ? 1.387 -6.448 -16.779 1.00 95.19 83 HIS A O 1
ATOM 672 N N . LYS A 1 84 ? 0.842 -8.177 -18.110 1.00 94.69 84 LYS A N 1
ATOM 673 C CA . LYS A 1 84 ? 1.393 -7.570 -19.329 1.00 94.69 84 LYS A CA 1
ATOM 674 C C . LYS A 1 84 ? 0.730 -6.243 -19.670 1.00 94.69 84 LYS A C 1
ATOM 676 O O . LYS A 1 84 ? 1.433 -5.280 -19.949 1.00 94.69 84 LYS A O 1
ATOM 681 N N . VAL A 1 85 ? -0.601 -6.173 -19.602 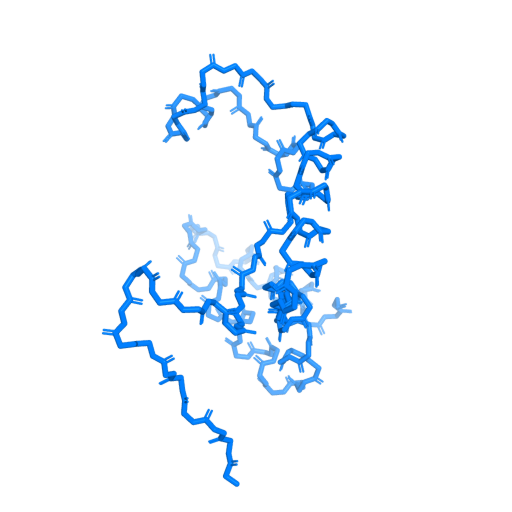1.00 95.44 85 VAL A N 1
ATOM 682 C CA . VAL A 1 85 ? -1.350 -4.934 -19.871 1.00 95.44 85 VAL A CA 1
ATOM 683 C C . VAL A 1 85 ? -0.946 -3.817 -18.905 1.00 95.44 85 VAL A C 1
ATOM 685 O O . VAL A 1 85 ? -0.746 -2.679 -19.333 1.00 95.44 85 VAL A O 1
ATOM 688 N N . VAL A 1 86 ? -0.805 -4.129 -17.615 1.00 94.06 86 VAL A N 1
ATOM 689 C CA . VAL A 1 86 ? -0.391 -3.165 -16.588 1.00 94.06 86 VAL A CA 1
ATOM 690 C C . VAL A 1 86 ? 1.054 -2.721 -16.815 1.00 94.06 86 VAL A C 1
ATOM 692 O O . VAL A 1 86 ? 1.316 -1.519 -16.820 1.00 94.06 86 VAL A O 1
ATOM 695 N N . ALA A 1 87 ? 1.978 -3.652 -17.055 1.00 94.56 87 ALA A N 1
ATOM 696 C CA . ALA A 1 87 ? 3.383 -3.343 -17.317 1.00 94.56 87 ALA A CA 1
ATOM 697 C C . ALA A 1 87 ? 3.557 -2.485 -18.584 1.00 94.56 87 ALA A C 1
ATOM 699 O O . ALA A 1 87 ? 4.258 -1.469 -18.548 1.00 94.56 87 ALA A O 1
ATOM 700 N N . ASP A 1 88 ? 2.864 -2.828 -19.674 1.00 94.81 88 ASP A N 1
ATOM 701 C CA . ASP A 1 88 ? 2.841 -2.028 -20.900 1.00 94.81 88 ASP A CA 1
ATOM 702 C C . ASP A 1 88 ? 2.356 -0.603 -20.620 1.00 94.81 88 ASP A C 1
ATOM 704 O O . ASP A 1 88 ? 3.044 0.367 -20.952 1.00 94.81 88 ASP A O 1
ATOM 708 N N . TYR A 1 89 ? 1.208 -0.472 -19.951 1.00 94.38 89 TYR A N 1
ATOM 709 C CA . TYR A 1 89 ? 0.617 0.820 -19.618 1.00 94.38 89 TYR A CA 1
ATOM 710 C C . TYR A 1 89 ? 1.534 1.681 -18.737 1.00 94.38 89 TYR A C 1
ATOM 712 O O . TYR A 1 89 ? 1.712 2.873 -19.012 1.00 94.38 89 TYR A O 1
ATOM 720 N N . LEU A 1 90 ? 2.137 1.100 -17.694 1.00 93.31 90 LEU A N 1
ATOM 721 C CA . LEU A 1 90 ? 3.040 1.809 -16.782 1.00 93.31 90 LEU A CA 1
ATOM 722 C C . LEU A 1 90 ? 4.272 2.342 -17.517 1.00 93.31 90 LEU A C 1
ATOM 724 O O . LEU A 1 90 ? 4.628 3.512 -17.370 1.00 93.31 90 LEU A O 1
ATOM 728 N N . VAL A 1 91 ? 4.907 1.516 -18.348 1.00 95.06 91 VAL A N 1
ATOM 729 C CA . VAL A 1 91 ? 6.101 1.941 -19.085 1.00 95.06 91 VAL A CA 1
ATOM 730 C C . VAL A 1 91 ? 5.754 2.958 -20.175 1.00 95.06 91 VAL A C 1
ATOM 732 O O . VAL A 1 91 ? 6.484 3.938 -20.367 1.00 95.06 91 VAL A O 1
ATOM 735 N N . ASP A 1 92 ? 4.630 2.790 -20.869 1.00 93.50 92 ASP A N 1
ATOM 736 C CA . ASP A 1 92 ? 4.240 3.695 -21.949 1.00 93.50 92 ASP A CA 1
ATOM 737 C C . ASP A 1 92 ? 3.816 5.073 -21.429 1.00 93.50 92 ASP A C 1
ATOM 739 O O . ASP A 1 92 ? 4.201 6.077 -22.037 1.00 93.50 92 ASP A O 1
ATOM 743 N N . SER A 1 93 ? 3.139 5.130 -20.277 1.00 92.50 93 SER A N 1
ATOM 744 C CA . SER A 1 93 ? 2.756 6.378 -19.594 1.00 92.50 93 SER A CA 1
ATOM 745 C C . SER A 1 93 ? 3.885 7.034 -18.788 1.00 92.50 93 SER A C 1
ATOM 747 O O . SER A 1 93 ? 3.762 8.200 -18.407 1.00 92.50 93 SER A O 1
ATOM 749 N N . SER A 1 94 ? 5.000 6.334 -18.556 1.00 90.50 94 SER A N 1
ATOM 750 C CA . SER A 1 94 ? 6.152 6.896 -17.847 1.00 90.50 94 SER A CA 1
ATOM 751 C C . SER A 1 94 ? 6.840 8.022 -18.644 1.00 90.50 94 SER A C 1
ATOM 753 O O . SER A 1 94 ? 6.888 7.978 -19.881 1.00 90.50 94 SER A O 1
ATOM 755 N N . PRO A 1 95 ? 7.476 8.999 -17.964 1.00 87.75 95 PRO A N 1
ATOM 756 C CA . PRO A 1 95 ? 8.240 10.075 -18.603 1.00 87.75 95 PRO A CA 1
ATOM 757 C C . PRO A 1 95 ? 9.598 9.605 -19.170 1.00 87.75 95 PRO A C 1
ATOM 759 O O . PRO A 1 95 ? 10.545 10.384 -19.273 1.00 87.75 95 PRO A O 1
ATOM 762 N N . LEU A 1 96 ? 9.732 8.324 -19.527 1.00 88.44 96 LEU A N 1
ATOM 763 C CA . LEU A 1 96 ? 10.927 7.788 -20.169 1.00 88.44 96 LEU A CA 1
ATOM 764 C C . LEU A 1 96 ? 10.948 8.185 -21.650 1.00 88.44 96 LEU A C 1
ATOM 766 O O . LEU A 1 96 ? 10.032 7.872 -22.405 1.00 88.44 96 LEU A O 1
ATOM 770 N N . TYR A 1 97 ? 12.022 8.841 -22.087 1.00 84.38 97 TYR A N 1
ATOM 771 C CA . TYR A 1 97 ? 12.150 9.313 -23.473 1.00 84.38 97 TYR A CA 1
ATOM 772 C C . TYR A 1 97 ? 12.785 8.287 -24.418 1.00 84.38 97 TYR A C 1
ATOM 774 O O . TYR A 1 97 ? 12.603 8.377 -25.628 1.00 84.38 97 TYR A O 1
ATOM 782 N N . SER A 1 98 ? 13.544 7.323 -23.888 1.00 93.25 98 SER A N 1
ATOM 783 C CA . SER A 1 98 ? 14.277 6.342 -24.693 1.00 93.25 98 SER A CA 1
ATOM 784 C C . SER A 1 98 ? 13.415 5.111 -25.005 1.00 93.25 98 SER A C 1
A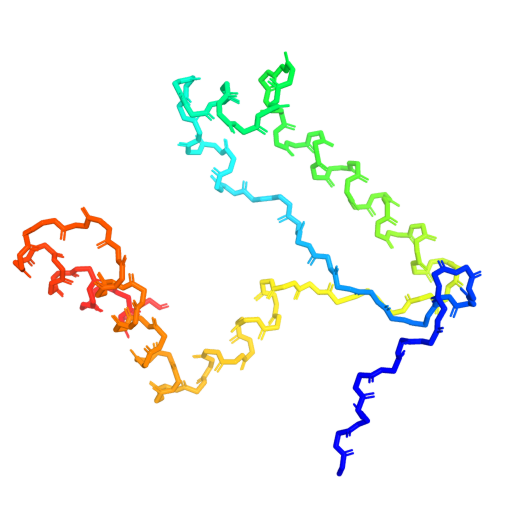TOM 786 O O . SER A 1 98 ? 13.061 4.381 -24.074 1.00 93.25 98 SER A O 1
ATOM 788 N N . PRO A 1 99 ? 13.121 4.813 -26.288 1.00 91.38 99 PRO A N 1
ATOM 789 C CA . PRO A 1 99 ? 12.358 3.621 -26.661 1.00 91.38 99 PRO A CA 1
ATOM 790 C C . PRO A 1 99 ? 13.063 2.313 -26.286 1.00 91.38 99 PRO A C 1
ATOM 792 O O . PRO A 1 99 ? 12.415 1.362 -25.862 1.00 91.38 99 PRO A O 1
ATOM 795 N N . SER A 1 100 ? 14.396 2.262 -26.396 1.00 94.00 100 SER A N 1
ATOM 796 C CA . SER A 1 100 ? 15.162 1.067 -26.025 1.00 94.00 100 SER A CA 1
ATOM 797 C C . SER A 1 100 ? 15.106 0.800 -24.524 1.00 94.00 100 SER A C 1
ATOM 799 O O . SER A 1 100 ? 14.951 -0.346 -24.118 1.00 94.00 100 SER A O 1
ATOM 801 N N . LEU A 1 101 ? 15.157 1.853 -23.702 1.00 93.94 101 LEU A N 1
ATOM 802 C CA . LEU A 1 101 ? 15.015 1.725 -22.252 1.00 93.94 101 LEU A CA 1
ATOM 803 C C . LEU A 1 101 ? 13.608 1.254 -21.864 1.00 93.94 101 LEU A C 1
ATOM 805 O O . LEU A 1 101 ? 13.484 0.395 -20.996 1.00 93.94 101 LEU A O 1
ATOM 809 N N . LYS A 1 102 ? 12.561 1.763 -22.533 1.00 94.44 102 LYS A N 1
ATOM 810 C CA . LYS A 1 102 ? 11.188 1.277 -22.328 1.00 94.44 102 LYS A CA 1
ATOM 811 C C . LYS A 1 102 ? 11.084 -0.228 -22.583 1.00 94.44 102 LYS A C 1
ATOM 813 O O . LYS A 1 102 ? 10.537 -0.940 -21.750 1.00 94.44 102 LYS A O 1
ATOM 818 N N . ASN A 1 103 ? 11.655 -0.722 -23.682 1.00 93.88 103 ASN A N 1
ATOM 819 C CA . ASN A 1 103 ? 11.615 -2.153 -23.999 1.00 93.88 103 ASN A CA 1
ATOM 820 C C . ASN A 1 103 ? 12.334 -3.007 -22.948 1.00 93.88 103 ASN A C 1
ATOM 822 O O . ASN A 1 103 ? 11.769 -3.995 -22.496 1.00 93.88 103 ASN A O 1
ATOM 826 N N . ILE A 1 104 ? 13.524 -2.589 -22.504 1.00 95.38 104 ILE A N 1
ATOM 827 C CA . ILE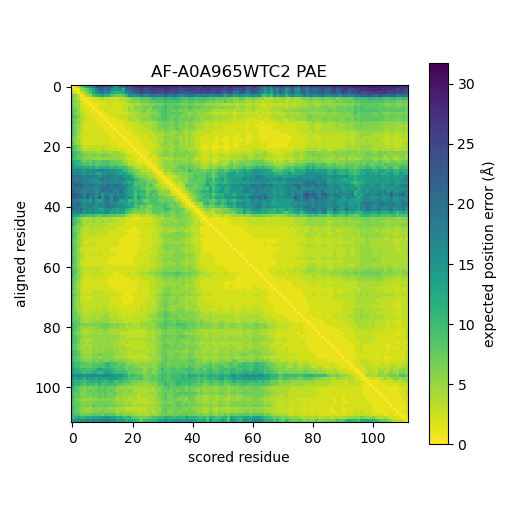 A 1 104 ? 14.286 -3.305 -21.466 1.00 95.38 104 ILE A CA 1
ATOM 828 C C . ILE A 1 104 ? 13.488 -3.391 -20.158 1.00 95.38 104 ILE A C 1
ATOM 830 O O . ILE A 1 104 ? 13.448 -4.440 -19.523 1.00 95.38 104 ILE A O 1
ATOM 834 N N . ILE A 1 105 ? 12.833 -2.299 -19.753 1.00 95.31 105 ILE A N 1
ATOM 835 C CA . ILE A 1 105 ? 12.027 -2.285 -18.525 1.00 95.31 105 ILE A CA 1
ATOM 836 C C . ILE A 1 105 ? 10.787 -3.173 -18.676 1.00 95.31 105 ILE A C 1
ATOM 838 O O . ILE A 1 105 ? 10.460 -3.895 -17.742 1.00 95.31 105 ILE A O 1
ATOM 842 N N . LYS A 1 106 ? 10.120 -3.169 -19.838 1.00 94.44 106 LYS A N 1
ATOM 843 C CA . LYS A 1 106 ? 8.991 -4.078 -20.103 1.00 94.44 106 LYS A CA 1
ATOM 844 C C . LYS A 1 106 ? 9.415 -5.541 -20.000 1.00 94.44 106 LYS A C 1
ATOM 846 O O . LYS A 1 106 ? 8.748 -6.305 -19.316 1.00 94.44 106 LYS A O 1
ATOM 851 N N . GLU A 1 107 ? 10.531 -5.912 -20.630 1.00 94.06 107 GLU A N 1
ATOM 852 C CA . GLU A 1 107 ? 11.082 -7.272 -20.550 1.00 94.06 107 GLU A CA 1
ATOM 853 C C . GLU A 1 107 ? 11.373 -7.675 -19.102 1.00 94.06 107 GLU A C 1
ATOM 855 O O . GLU A 1 107 ? 10.931 -8.735 -18.671 1.00 94.06 107 GLU A O 1
ATOM 860 N N . TYR A 1 108 ? 12.017 -6.797 -18.327 1.00 95.06 108 TYR A N 1
ATOM 861 C CA . TYR A 1 108 ? 12.270 -7.039 -16.906 1.00 95.06 108 TYR A CA 1
ATOM 862 C C . TYR A 1 108 ? 10.978 -7.244 -16.100 1.00 95.06 108 TYR A C 1
ATOM 864 O O . TYR A 1 108 ? 10.885 -8.183 -15.311 1.00 95.06 108 TYR A O 1
ATOM 872 N N . LEU A 1 109 ? 9.967 -6.394 -16.311 1.00 93.69 109 LEU A N 1
ATOM 873 C CA . LEU A 1 109 ? 8.690 -6.491 -15.601 1.00 93.69 109 LEU A CA 1
ATOM 874 C C . LEU A 1 109 ? 7.895 -7.744 -15.989 1.00 93.69 109 LEU A C 1
ATOM 876 O O . LEU A 1 109 ? 7.182 -8.271 -15.153 1.00 93.69 109 LEU A O 1
ATOM 880 N N . TYR A 1 110 ? 8.030 -8.262 -17.213 1.00 92.50 110 TYR A N 1
ATOM 881 C CA . TYR A 1 110 ? 7.366 -9.511 -17.611 1.00 92.50 110 TYR A CA 1
ATOM 882 C C . TYR A 1 110 ? 7.934 -10.761 -16.936 1.00 92.50 110 TYR A C 1
ATOM 884 O O . TYR A 1 110 ? 7.237 -11.775 -16.872 1.00 92.50 110 TYR A O 1
ATOM 892 N N . GLU A 1 111 ? 9.196 -10.710 -16.514 1.00 86.88 111 GLU A N 1
ATOM 893 C CA . GLU A 1 111 ? 9.905 -11.819 -15.867 1.00 86.88 111 GLU A CA 1
ATOM 894 C C . GLU A 1 111 ? 9.886 -11.740 -14.333 1.00 86.88 111 GLU A C 1
ATOM 896 O O . GLU A 1 111 ? 10.257 -12.717 -13.678 1.00 86.88 111 GLU A O 1
ATOM 901 N N . SER A 1 112 ? 9.485 -10.589 -13.782 1.00 76.75 112 SER A N 1
ATOM 902 C CA . SER A 1 112 ? 9.373 -10.326 -12.339 1.00 76.75 112 SER A CA 1
ATOM 903 C C . SER A 1 112 ? 8.076 -10.885 -11.763 1.00 76.75 112 SER A C 1
ATOM 905 O O . SER A 1 112 ? 8.134 -11.384 -10.618 1.00 76.75 112 SER A O 1
#

Secondary structure (DSSP, 8-state):
-PPPP----SSS---EEEE----GGGTT--HHHHGGGT-SS---HHHHHHHHHHHHHHHHHTTPEEEEHHHHHHHHHTSHHHHHHHHHHHHHHSS---HHHHHHHHHHHHH-

Radius of gyration: 18.18 Å; Cα contacts (8 Å, |Δi|>4): 68; chains: 1; bounding box: 39×32×43 Å